Protein AF-A0A7J3WUF8-F1 (afdb_monomer_lite)

Structure (mmCIF, N/CA/C/O backbone):
data_AF-A0A7J3WUF8-F1
#
_entry.id   AF-A0A7J3WUF8-F1
#
loop_
_atom_site.group_PDB
_atom_site.id
_atom_site.type_symbol
_atom_site.label_atom_id
_atom_site.label_alt_id
_atom_site.label_comp_id
_atom_site.label_asym_id
_atom_site.label_entity_id
_atom_site.label_seq_id
_atom_site.pdbx_PDB_ins_code
_atom_site.Cartn_x
_atom_site.Cartn_y
_atom_site.Cartn_z
_atom_site.occupancy
_atom_site.B_iso_or_equiv
_atom_site.auth_seq_id
_atom_site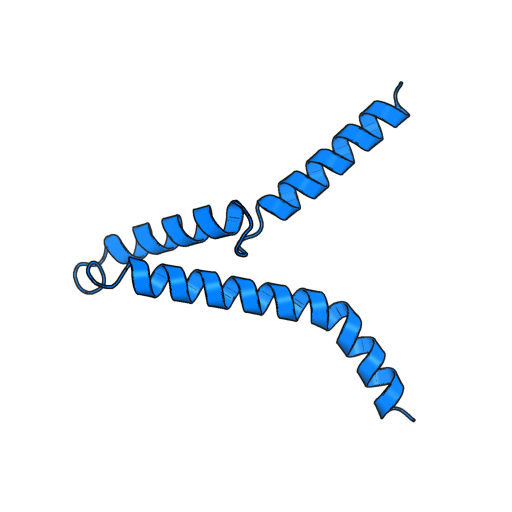.auth_comp_id
_atom_site.auth_asym_id
_atom_site.auth_atom_id
_atom_site.pdbx_PDB_model_num
ATOM 1 N N . MET A 1 1 ? 31.768 -1.340 -8.563 1.00 83.44 1 MET A N 1
ATOM 2 C CA . MET A 1 1 ? 31.289 -0.642 -7.349 1.00 83.44 1 MET A CA 1
ATOM 3 C C . MET A 1 1 ? 30.038 0.192 -7.624 1.00 83.44 1 MET A C 1
ATOM 5 O O . MET A 1 1 ? 28.993 -0.138 -7.086 1.00 83.44 1 MET A O 1
ATOM 9 N N . TYR A 1 2 ? 30.093 1.192 -8.514 1.00 92.56 2 TYR A N 1
ATOM 10 C CA . TYR A 1 2 ? 28.954 2.082 -8.814 1.00 92.56 2 TYR A CA 1
ATOM 11 C C . TYR A 1 2 ? 27.690 1.366 -9.306 1.00 92.56 2 TYR A C 1
ATOM 13 O O . TYR A 1 2 ? 26.616 1.610 -8.771 1.00 92.56 2 TYR A O 1
ATOM 21 N N . ASN A 1 3 ? 27.822 0.418 -10.241 1.00 95.81 3 ASN A N 1
ATOM 22 C CA . ASN A 1 3 ? 26.679 -0.383 -10.697 1.00 95.81 3 ASN A CA 1
ATOM 23 C C . ASN A 1 3 ? 26.012 -1.152 -9.549 1.00 95.81 3 ASN A C 1
ATOM 25 O O . ASN A 1 3 ? 24.795 -1.266 -9.510 1.00 95.81 3 ASN A O 1
ATOM 29 N N . LEU A 1 4 ? 26.795 -1.649 -8.590 1.00 97.50 4 LEU A N 1
ATOM 30 C CA . LEU A 1 4 ? 26.267 -2.420 -7.468 1.00 97.50 4 LEU A CA 1
ATOM 31 C C . LEU A 1 4 ? 25.445 -1.528 -6.526 1.00 97.50 4 LEU A C 1
ATOM 33 O O . LEU A 1 4 ? 24.332 -1.888 -6.162 1.00 97.50 4 LEU A O 1
ATOM 37 N N . LEU A 1 5 ? 25.956 -0.334 -6.203 1.00 96.94 5 LEU A N 1
ATOM 38 C CA . LEU A 1 5 ? 25.228 0.667 -5.413 1.00 96.94 5 LEU A CA 1
ATOM 39 C C . LEU A 1 5 ? 23.959 1.144 -6.123 1.00 96.94 5 LEU A C 1
ATOM 41 O O . LEU A 1 5 ? 22.916 1.257 -5.487 1.00 96.94 5 LEU A O 1
ATOM 45 N N . TYR A 1 6 ? 24.039 1.373 -7.437 1.00 97.12 6 TYR A N 1
ATOM 46 C CA . TYR A 1 6 ? 22.889 1.740 -8.259 1.00 97.12 6 TYR A CA 1
ATOM 47 C C . TYR A 1 6 ? 21.776 0.690 -8.153 1.00 97.12 6 TYR A C 1
ATOM 49 O O . TYR A 1 6 ? 20.638 1.025 -7.828 1.00 97.12 6 TYR A O 1
ATOM 57 N N . TRP A 1 7 ? 22.108 -0.587 -8.356 1.00 97.31 7 TRP A N 1
ATOM 58 C CA . TRP A 1 7 ? 21.126 -1.666 -8.285 1.00 97.31 7 TRP A CA 1
ATOM 59 C C . TRP A 1 7 ? 20.580 -1.876 -6.874 1.00 97.31 7 TRP A C 1
ATOM 61 O O . TRP A 1 7 ? 19.372 -2.020 -6.717 1.00 97.31 7 TRP A O 1
ATOM 71 N N . ILE A 1 8 ? 21.428 -1.837 -5.841 1.00 97.88 8 ILE A N 1
ATOM 72 C CA . ILE A 1 8 ? 20.979 -1.954 -4.445 1.00 97.88 8 ILE A CA 1
ATOM 73 C C . ILE A 1 8 ? 19.998 -0.833 -4.099 1.00 97.88 8 ILE A C 1
ATOM 75 O O . ILE A 1 8 ? 18.956 -1.106 -3.504 1.00 97.88 8 ILE A O 1
ATOM 79 N N . PHE A 1 9 ? 20.303 0.407 -4.483 1.00 97.56 9 PHE A N 1
ATOM 80 C CA . PHE A 1 9 ? 19.430 1.547 -4.230 1.00 97.56 9 PHE A CA 1
ATOM 81 C C . PHE A 1 9 ? 18.064 1.359 -4.893 1.00 97.56 9 PHE A C 1
ATOM 83 O O . PHE A 1 9 ? 17.043 1.388 -4.208 1.00 97.56 9 PHE A O 1
ATOM 90 N N . TRP A 1 10 ? 18.035 1.109 -6.204 1.00 98.00 10 TRP A N 1
ATOM 91 C CA . TRP A 1 10 ? 16.773 1.006 -6.938 1.00 98.00 10 TRP A CA 1
ATOM 92 C C . TRP A 1 10 ? 15.941 -0.210 -6.537 1.00 98.00 10 TRP A C 1
ATOM 94 O O . TRP A 1 10 ? 14.720 -0.100 -6.461 1.00 98.00 10 TRP A O 1
ATOM 104 N N . LEU A 1 11 ? 16.575 -1.341 -6.213 1.00 97.69 11 LEU A N 1
ATOM 105 C CA . LEU A 1 11 ? 15.865 -2.516 -5.706 1.00 97.69 11 LEU A CA 1
ATOM 106 C C . LEU A 1 11 ? 15.229 -2.244 -4.340 1.00 97.69 11 LEU A C 1
ATOM 108 O O . LEU A 1 11 ? 14.048 -2.528 -4.159 1.00 97.69 11 LEU A O 1
ATOM 112 N N . ASN A 1 12 ? 15.967 -1.646 -3.399 1.00 97.31 12 ASN A N 1
ATOM 113 C CA . ASN A 1 12 ? 15.407 -1.292 -2.091 1.00 97.31 12 ASN A CA 1
ATOM 114 C C . ASN A 1 12 ? 14.301 -0.244 -2.216 1.00 97.31 12 ASN A C 1
ATOM 116 O O . ASN A 1 12 ? 13.285 -0.342 -1.535 1.00 97.31 12 ASN A O 1
ATOM 120 N N . PHE A 1 13 ? 14.465 0.728 -3.111 1.00 97.94 13 PHE A N 1
ATOM 121 C CA . PHE A 1 13 ? 13.446 1.736 -3.369 1.00 97.94 13 PHE A CA 1
ATOM 122 C C . PHE A 1 13 ? 12.161 1.119 -3.939 1.00 97.94 13 PHE A C 1
ATOM 124 O O . PHE A 1 13 ? 11.063 1.433 -3.474 1.00 97.94 13 PHE A O 1
ATOM 131 N N . ALA A 1 14 ? 12.286 0.202 -4.901 1.00 97.12 14 ALA A N 1
ATOM 132 C CA . ALA A 1 14 ? 11.152 -0.506 -5.483 1.00 97.12 14 ALA A CA 1
ATOM 133 C C . ALA A 1 14 ? 10.433 -1.382 -4.444 1.00 97.12 14 ALA A C 1
ATOM 135 O O . ALA A 1 14 ? 9.216 -1.278 -4.299 1.00 97.12 14 ALA A O 1
ATOM 136 N N . VAL A 1 15 ? 11.175 -2.191 -3.677 1.00 96.88 15 VAL A N 1
ATOM 137 C CA . VAL A 1 15 ? 10.609 -3.051 -2.620 1.00 96.88 15 VAL A CA 1
ATOM 138 C C . VAL A 1 15 ? 9.979 -2.217 -1.504 1.00 96.88 15 VAL A C 1
ATOM 140 O O . VAL A 1 15 ? 8.875 -2.524 -1.061 1.00 96.88 15 VAL A O 1
ATOM 143 N N . GLY A 1 16 ? 10.635 -1.135 -1.083 1.00 96.94 16 GLY A N 1
ATOM 144 C CA . GLY A 1 16 ? 10.117 -0.221 -0.067 1.00 96.94 16 GLY A CA 1
ATOM 145 C C . GLY A 1 16 ? 8.811 0.440 -0.501 1.00 96.94 16 GLY A C 1
ATOM 146 O O . GLY A 1 16 ? 7.844 0.455 0.256 1.00 96.94 16 GLY A O 1
ATOM 147 N N . THR A 1 17 ? 8.745 0.913 -1.748 1.00 95.75 17 THR A N 1
ATOM 148 C CA . THR A 1 17 ? 7.525 1.517 -2.304 1.00 95.75 17 THR A CA 1
ATOM 149 C C . THR A 1 17 ? 6.410 0.486 -2.449 1.00 95.75 17 THR A C 1
ATOM 151 O O . THR A 1 17 ? 5.261 0.784 -2.133 1.00 95.75 17 THR A O 1
ATOM 154 N N . PHE A 1 18 ? 6.737 -0.738 -2.875 1.00 95.19 18 PHE A N 1
ATOM 155 C CA . PHE A 1 18 ? 5.772 -1.830 -2.961 1.00 95.19 18 PHE A CA 1
ATOM 156 C C . PHE A 1 18 ? 5.190 -2.163 -1.582 1.00 95.19 18 PHE A C 1
ATOM 158 O O . PHE A 1 18 ? 3.975 -2.181 -1.435 1.00 95.19 18 PHE A O 1
ATOM 165 N N . ASN A 1 19 ? 6.024 -2.313 -0.548 1.00 95.94 19 ASN A N 1
ATOM 166 C CA . ASN A 1 19 ? 5.557 -2.576 0.819 1.00 95.94 19 ASN A CA 1
ATOM 167 C C . ASN A 1 19 ? 4.739 -1.429 1.422 1.00 95.94 19 ASN A C 1
ATOM 169 O O . ASN A 1 19 ? 3.890 -1.677 2.272 1.00 95.94 19 ASN A O 1
ATOM 173 N N . ALA A 1 20 ? 4.954 -0.190 0.981 1.00 95.81 20 ALA A N 1
ATOM 174 C CA . ALA A 1 20 ? 4.195 0.969 1.443 1.00 95.81 20 ALA A CA 1
ATOM 175 C C . ALA A 1 20 ? 2.798 1.102 0.800 1.00 95.81 20 ALA A C 1
ATOM 177 O O . ALA A 1 20 ? 2.033 1.985 1.192 1.00 95.81 20 ALA A O 1
ATOM 178 N N . LEU A 1 21 ? 2.434 0.254 -0.170 1.00 95.38 21 LEU A N 1
ATOM 179 C CA . LEU A 1 21 ? 1.106 0.292 -0.786 1.00 95.38 21 LEU A CA 1
ATOM 180 C C . LEU A 1 21 ? 0.004 -0.054 0.233 1.00 95.38 21 LEU A C 1
ATOM 182 O O . LEU A 1 21 ? 0.195 -0.945 1.064 1.00 95.38 21 LEU A O 1
ATOM 186 N N . PRO A 1 22 ? -1.185 0.577 0.153 1.00 94.06 22 PRO A N 1
ATOM 187 C CA . PRO A 1 22 ? -2.299 0.314 1.061 1.00 94.06 22 PRO A CA 1
ATOM 188 C C . PRO A 1 22 ? -3.053 -0.969 0.665 1.00 94.06 22 PRO A C 1
ATOM 190 O O . PRO A 1 22 ? -4.256 -0.951 0.411 1.00 94.06 22 PRO A O 1
ATOM 193 N N . ALA A 1 23 ? -2.338 -2.092 0.584 1.00 96.00 23 ALA A N 1
ATOM 194 C CA . ALA A 1 23 ? -2.879 -3.400 0.238 1.00 96.00 23 ALA A CA 1
ATOM 195 C C . ALA A 1 23 ? -2.381 -4.470 1.219 1.00 96.00 23 ALA A C 1
ATOM 197 O O . ALA A 1 23 ? -1.184 -4.618 1.421 1.00 96.00 23 ALA A O 1
ATOM 198 N N . MET A 1 24 ? -3.277 -5.246 1.826 1.00 93.12 24 MET A N 1
ATOM 199 C CA . MET A 1 24 ? -2.906 -6.379 2.678 1.00 93.12 24 MET A CA 1
ATOM 200 C C . MET A 1 24 ? -2.461 -7.565 1.804 1.00 93.12 24 MET A C 1
ATOM 202 O O . MET A 1 24 ? -3.126 -7.850 0.805 1.00 93.12 24 MET A O 1
ATOM 206 N N . PRO A 1 25 ? -1.364 -8.266 2.152 1.00 91.19 25 PRO A N 1
ATOM 207 C CA . PRO A 1 25 ? -0.685 -8.289 3.455 1.00 91.19 25 PRO A CA 1
ATOM 208 C C . PRO A 1 25 ? 0.545 -7.359 3.586 1.00 91.19 25 PRO A C 1
ATOM 210 O O . PRO A 1 25 ? 1.394 -7.623 4.429 1.00 91.19 25 PRO A O 1
ATOM 213 N N . LEU A 1 26 ? 0.682 -6.313 2.766 1.00 95.19 26 LEU A N 1
ATOM 214 C CA . LEU A 1 26 ? 1.829 -5.393 2.812 1.00 95.19 26 LEU A CA 1
ATOM 215 C C . LEU A 1 26 ? 1.751 -4.472 4.039 1.00 95.19 26 LEU A C 1
ATOM 217 O O . LEU A 1 26 ? 0.659 -4.168 4.532 1.00 95.19 26 LEU A O 1
ATOM 221 N N . ASP A 1 27 ? 2.906 -3.986 4.498 1.00 95.81 27 ASP A N 1
ATOM 222 C CA . ASP A 1 27 ? 3.022 -3.125 5.685 1.00 95.81 27 ASP A CA 1
ATOM 223 C C . ASP A 1 27 ? 2.141 -1.870 5.577 1.00 95.81 27 ASP A C 1
ATOM 225 O O . ASP A 1 27 ? 1.413 -1.518 6.510 1.00 95.81 27 ASP A O 1
ATOM 229 N N . GLY A 1 28 ? 2.122 -1.236 4.403 1.00 95.56 28 GLY A N 1
ATOM 230 C CA . GLY A 1 28 ? 1.277 -0.084 4.103 1.00 95.56 28 GLY A CA 1
ATOM 231 C C . GLY A 1 28 ? -0.218 -0.386 4.217 1.00 95.56 28 GLY A C 1
ATOM 232 O O . GLY A 1 28 ? -0.986 0.488 4.611 1.00 95.56 28 GLY A O 1
ATOM 233 N N . GLY A 1 29 ? -0.643 -1.627 3.961 1.00 95.75 29 GLY A N 1
ATOM 234 C CA . GLY A 1 29 ? -2.022 -2.079 4.144 1.00 95.75 29 GLY A CA 1
ATOM 235 C C . GLY A 1 29 ? -2.446 -2.109 5.613 1.00 95.75 29 GLY A C 1
ATOM 236 O O . GLY A 1 29 ? -3.556 -1.681 5.939 1.00 95.75 29 GLY A O 1
ATOM 237 N N . TYR A 1 30 ? -1.562 -2.553 6.510 1.00 95.56 30 TYR A N 1
ATOM 238 C CA . TYR A 1 30 ? -1.824 -2.550 7.953 1.00 95.56 30 TYR A CA 1
ATOM 239 C C . TYR A 1 30 ? -1.791 -1.137 8.536 1.00 95.56 30 TYR A C 1
ATOM 241 O O . TYR A 1 30 ? -2.722 -0.760 9.248 1.00 95.56 30 TYR A O 1
ATOM 249 N N . ILE A 1 31 ? -0.797 -0.323 8.160 1.00 96.38 31 ILE A N 1
ATOM 250 C CA . ILE A 1 31 ? -0.722 1.092 8.563 1.00 96.38 31 ILE A CA 1
ATOM 251 C C . ILE A 1 31 ? -1.971 1.844 8.092 1.00 96.38 31 ILE A C 1
ATOM 253 O O . ILE A 1 31 ? -2.576 2.598 8.854 1.00 96.38 31 ILE A O 1
ATOM 257 N N . PHE A 1 32 ? -2.402 1.608 6.851 1.00 96.56 32 PHE A N 1
ATOM 258 C CA . PHE A 1 32 ? -3.618 2.202 6.312 1.00 96.56 32 PHE A CA 1
ATOM 259 C C . PHE A 1 32 ? -4.862 1.766 7.098 1.00 96.56 32 PHE A C 1
ATOM 261 O O . PHE A 1 32 ? -5.670 2.613 7.480 1.00 96.56 32 PHE A O 1
ATOM 268 N N . ARG A 1 33 ? -5.007 0.468 7.401 1.00 95.94 33 ARG A N 1
ATOM 269 C CA . ARG A 1 33 ? -6.112 -0.048 8.222 1.00 95.94 33 ARG A CA 1
ATOM 270 C C . ARG A 1 33 ? -6.157 0.628 9.588 1.00 95.94 33 ARG A C 1
ATOM 272 O O . ARG A 1 33 ? -7.229 1.043 10.021 1.00 95.94 33 ARG A O 1
ATOM 279 N N . ASP A 1 34 ? -5.017 0.748 10.254 1.00 95.81 34 ASP A N 1
ATOM 280 C CA . ASP A 1 34 ? -4.940 1.317 11.597 1.00 95.81 34 ASP A CA 1
ATOM 281 C C . ASP A 1 34 ? -5.194 2.835 11.575 1.00 95.81 34 ASP A C 1
ATOM 283 O O . ASP A 1 34 ? -5.910 3.350 12.434 1.00 95.81 34 ASP A O 1
ATOM 287 N N . GLY A 1 35 ? -4.736 3.546 10.539 1.00 95.25 35 GLY A N 1
ATOM 288 C CA . GLY A 1 35 ? -5.077 4.955 10.313 1.00 95.25 35 GLY A CA 1
ATOM 289 C C . GLY A 1 35 ? -6.575 5.174 10.073 1.00 95.25 35 GLY A C 1
ATOM 290 O O . GLY A 1 35 ? -7.188 6.060 10.673 1.00 95.25 35 GLY A O 1
ATOM 291 N N . VAL A 1 36 ? -7.201 4.322 9.255 1.00 95.06 36 VAL A N 1
ATOM 292 C CA . VAL A 1 36 ? -8.655 4.330 9.035 1.00 95.06 36 VAL A CA 1
ATOM 293 C C . VAL A 1 36 ? -9.402 4.011 10.331 1.00 95.06 36 VAL A C 1
ATOM 295 O O . VAL A 1 36 ? -10.392 4.665 10.656 1.00 95.06 36 VAL A O 1
ATOM 298 N N . ASN A 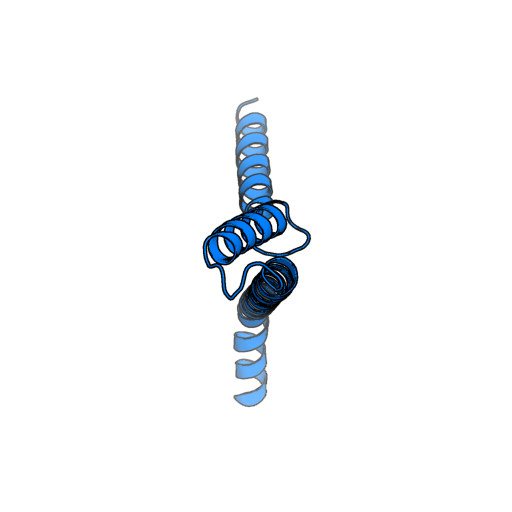1 37 ? -8.919 3.038 11.103 1.00 95.69 37 ASN A N 1
ATOM 299 C CA . ASN A 1 37 ? -9.482 2.687 12.401 1.00 95.69 37 ASN A CA 1
ATOM 300 C C . ASN A 1 37 ? -9.457 3.879 13.359 1.00 95.69 37 ASN A C 1
ATOM 302 O O . ASN A 1 37 ? -10.499 4.266 13.888 1.00 95.69 37 ASN A O 1
ATOM 306 N N . TYR A 1 38 ? -8.292 4.516 13.502 1.00 94.81 38 TYR A N 1
ATOM 307 C CA . TYR A 1 38 ? -8.134 5.714 14.311 1.00 94.81 38 TYR A CA 1
ATOM 308 C C . TYR A 1 38 ? -9.154 6.782 13.906 1.00 94.81 38 TYR A C 1
ATOM 310 O O . TYR A 1 38 ? -9.897 7.267 14.760 1.00 94.81 38 TYR A O 1
ATOM 318 N N . LEU A 1 39 ? -9.299 7.052 12.606 1.00 93.38 39 LEU A N 1
ATOM 319 C CA . LEU A 1 39 ? -10.265 8.022 12.093 1.00 93.38 39 LEU A CA 1
ATOM 320 C C . LEU A 1 39 ? -11.716 7.679 12.484 1.00 93.38 39 LEU A C 1
ATOM 322 O O . LEU A 1 39 ? -12.456 8.548 12.941 1.00 93.38 39 LEU A O 1
ATOM 326 N N . PHE A 1 40 ? -12.125 6.411 12.376 1.00 91.38 40 PHE A N 1
ATOM 327 C CA . PHE A 1 40 ? -13.467 5.965 12.778 1.00 91.38 40 PHE A CA 1
ATOM 328 C C . PHE A 1 40 ? -13.667 5.881 14.297 1.00 91.38 40 PHE A C 1
ATOM 330 O O . PHE A 1 40 ? -1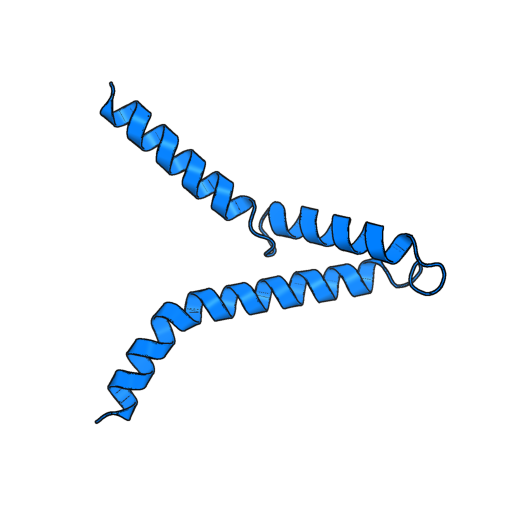4.808 5.957 14.767 1.00 91.38 40 PHE A O 1
ATOM 337 N N . SER A 1 41 ? -12.592 5.737 15.071 1.00 91.06 41 SER A N 1
ATOM 338 C CA . SER A 1 41 ? -12.623 5.685 16.537 1.00 91.06 41 SER A CA 1
ATOM 339 C C . SER A 1 41 ? -12.903 7.052 17.179 1.00 91.06 41 SER A C 1
ATOM 341 O O . SER A 1 41 ? -13.461 7.120 18.285 1.00 91.06 41 SER A O 1
ATOM 343 N N . LEU A 1 42 ? -12.585 8.134 16.453 1.00 91.06 42 LEU A N 1
ATOM 344 C CA . LEU A 1 42 ? -12.883 9.517 16.834 1.00 91.06 42 LEU A CA 1
ATOM 345 C C . LEU A 1 42 ? -14.392 9.803 16.850 1.00 91.06 42 LEU A C 1
ATOM 347 O O . LEU A 1 42 ? -14.846 10.676 17.587 1.00 91.06 42 LEU A O 1
ATOM 351 N N . PHE A 1 43 ? -15.193 9.039 16.102 1.00 91.31 43 PHE A N 1
ATOM 352 C CA . PHE A 1 43 ? -16.643 9.204 16.058 1.00 91.31 43 PHE A CA 1
ATOM 353 C C . PHE A 1 43 ? -17.346 8.272 17.072 1.00 91.31 43 PHE A C 1
ATOM 355 O O . PHE A 1 43 ? -17.265 7.043 16.957 1.00 91.31 43 PHE A O 1
ATOM 362 N N . PRO A 1 44 ? -18.127 8.809 18.035 1.00 83.31 44 PRO A N 1
ATOM 363 C CA . PRO A 1 44 ? -18.760 8.013 19.097 1.00 83.31 44 PRO A CA 1
ATOM 364 C C . PRO A 1 44 ? -19.696 6.910 18.585 1.00 83.31 44 PRO A C 1
ATOM 366 O O . PRO A 1 44 ? -19.793 5.840 19.185 1.00 83.31 44 PRO A O 1
ATOM 369 N N . ARG A 1 45 ? -20.377 7.156 17.455 1.00 84.75 45 ARG A N 1
ATOM 370 C CA . ARG A 1 45 ? -21.331 6.216 16.840 1.00 84.75 45 ARG A CA 1
ATOM 371 C C . ARG A 1 45 ? -20.653 5.008 16.193 1.00 84.75 45 ARG A C 1
ATOM 373 O O . ARG A 1 45 ? -21.242 3.930 16.162 1.00 84.75 45 ARG A O 1
ATOM 380 N N . THR A 1 46 ? -19.439 5.176 15.673 1.00 84.12 46 THR A N 1
ATOM 381 C CA . THR A 1 46 ? -18.716 4.131 14.932 1.00 84.12 46 THR A CA 1
ATOM 382 C C . THR A 1 46 ? -17.624 3.466 15.747 1.00 84.12 46 THR A C 1
ATOM 384 O O . THR A 1 46 ? -17.176 2.405 15.338 1.00 84.12 46 THR A O 1
ATOM 387 N N . ARG A 1 47 ? -17.256 3.992 16.924 1.00 83.56 47 ARG A N 1
ATOM 388 C CA . ARG A 1 47 ? -16.197 3.436 17.784 1.00 83.56 47 ARG A CA 1
ATOM 389 C C . ARG A 1 47 ? -16.303 1.920 18.003 1.00 83.56 47 ARG A C 1
ATOM 391 O O . ARG A 1 47 ? -15.321 1.217 17.830 1.00 83.56 47 ARG A O 1
ATOM 398 N N . LYS A 1 48 ? -17.498 1.391 18.305 1.00 84.81 48 LYS A N 1
ATOM 399 C CA . LYS A 1 48 ? -17.711 -0.064 18.505 1.00 84.81 48 LYS A CA 1
ATOM 400 C C . LYS A 1 48 ? -17.560 -0.902 17.226 1.00 84.81 48 LYS A C 1
ATOM 402 O O . LYS A 1 48 ? -17.453 -2.119 17.304 1.00 84.81 48 LYS A O 1
ATOM 407 N N . LYS A 1 49 ? -17.630 -0.268 16.054 1.00 91.25 49 LYS A N 1
ATOM 408 C CA . LYS A 1 49 ? -17.536 -0.900 14.730 1.00 91.25 49 LYS A CA 1
ATOM 409 C C . LYS A 1 49 ? -16.264 -0.491 13.975 1.00 91.25 49 LYS A C 1
ATOM 411 O O . LYS A 1 49 ? -16.108 -0.927 12.839 1.00 91.25 49 LYS A O 1
ATOM 416 N N . ALA A 1 50 ? -15.387 0.321 14.569 1.00 91.12 50 ALA A N 1
ATOM 417 C CA . ALA A 1 50 ? -14.252 0.939 13.887 1.00 91.12 50 ALA A CA 1
ATOM 418 C C . ALA A 1 50 ? -13.304 -0.116 13.300 1.00 91.12 50 ALA A C 1
ATOM 420 O O . ALA A 1 50 ? -13.029 -0.058 12.108 1.00 91.12 50 ALA A O 1
ATOM 421 N N . ASP A 1 51 ? -12.948 -1.148 14.071 1.00 92.19 51 ASP A N 1
ATOM 422 C CA . ASP A 1 51 ? -12.129 -2.286 13.621 1.00 92.19 51 ASP A CA 1
ATOM 423 C C . ASP A 1 51 ? -12.752 -3.050 12.443 1.00 92.19 51 ASP A C 1
ATOM 425 O O . ASP A 1 51 ? -12.082 -3.445 11.486 1.00 92.19 51 ASP A O 1
ATOM 429 N N . LYS A 1 52 ? -14.070 -3.273 12.495 1.00 93.12 52 LYS A N 1
ATOM 430 C CA . LYS A 1 52 ? -14.785 -4.001 11.439 1.00 93.12 52 LYS A CA 1
ATOM 431 C C . LYS A 1 52 ? -14.874 -3.172 10.159 1.00 93.12 52 LYS A C 1
ATOM 433 O O . LYS A 1 52 ? -14.732 -3.707 9.066 1.00 93.12 52 LYS A O 1
ATOM 438 N N . ILE A 1 53 ? -15.112 -1.869 10.289 1.00 92.69 53 ILE A N 1
ATOM 439 C CA . ILE A 1 53 ? -15.175 -0.952 9.148 1.00 92.69 53 ILE A CA 1
ATOM 440 C C . ILE A 1 53 ? -13.781 -0.786 8.544 1.00 92.69 53 ILE A C 1
ATOM 442 O O . ILE A 1 53 ? -13.635 -0.901 7.333 1.00 92.69 53 ILE A O 1
ATOM 446 N N . SER A 1 54 ? -12.752 -0.579 9.364 1.00 93.69 54 SER A N 1
ATOM 447 C CA . SER A 1 54 ? -11.380 -0.389 8.894 1.00 93.69 54 SER A CA 1
ATOM 448 C C . SER A 1 54 ? -10.840 -1.627 8.187 1.00 93.69 54 SER A C 1
ATOM 450 O O . SER A 1 54 ? -10.291 -1.504 7.096 1.00 93.69 54 SER A O 1
ATOM 452 N N . SER A 1 55 ? -11.062 -2.826 8.737 1.00 93.56 55 SER A N 1
ATOM 453 C CA . SER A 1 55 ? -10.692 -4.084 8.076 1.00 93.56 55 SER A CA 1
ATOM 454 C C . SER A 1 55 ? -11.427 -4.283 6.751 1.00 93.56 55 SER A C 1
ATOM 456 O O . SER A 1 55 ? -10.800 -4.679 5.768 1.00 93.56 55 SER A O 1
ATOM 458 N N . MET A 1 56 ? -12.722 -3.959 6.683 1.00 95.06 56 MET A N 1
ATOM 459 C CA . MET A 1 56 ? -13.497 -4.037 5.442 1.00 95.06 56 MET A CA 1
ATOM 460 C C . MET A 1 56 ? -13.000 -3.036 4.392 1.00 95.06 56 MET A C 1
ATOM 462 O O . MET A 1 56 ? -12.802 -3.417 3.242 1.00 95.06 56 MET A O 1
ATOM 466 N N . VAL A 1 57 ? -12.750 -1.784 4.783 1.00 94.38 57 VAL A N 1
ATOM 467 C CA . VAL A 1 57 ? -12.239 -0.725 3.897 1.00 94.38 57 VAL A CA 1
ATOM 468 C C . VAL A 1 57 ? -10.842 -1.069 3.385 1.00 94.38 57 VAL A C 1
ATOM 470 O O . VAL A 1 57 ? -10.607 -1.023 2.180 1.00 94.38 57 VAL A O 1
ATOM 473 N N . ALA A 1 58 ? -9.932 -1.477 4.272 1.00 95.25 58 ALA A N 1
ATOM 474 C CA . ALA A 1 58 ? -8.584 -1.887 3.891 1.00 95.25 58 ALA A CA 1
ATOM 475 C C . ALA A 1 58 ? -8.613 -3.102 2.951 1.00 95.25 58 ALA A C 1
ATOM 477 O O . ALA A 1 58 ? -7.905 -3.117 1.946 1.00 95.25 58 ALA A O 1
ATOM 478 N N . SER A 1 59 ? -9.471 -4.094 3.219 1.00 94.31 59 SER A N 1
ATOM 479 C CA . SER A 1 59 ? -9.619 -5.268 2.346 1.00 94.31 59 SER A CA 1
ATOM 480 C C . SER A 1 59 ? -10.185 -4.888 0.978 1.00 94.31 59 SER A C 1
ATOM 482 O O . SER A 1 59 ? -9.671 -5.336 -0.042 1.00 94.31 59 SER A O 1
ATOM 484 N N . ALA A 1 60 ? -11.204 -4.027 0.939 1.00 96.50 60 ALA A N 1
ATOM 485 C CA . ALA A 1 60 ? -11.798 -3.556 -0.308 1.00 96.50 60 ALA A CA 1
ATOM 486 C C . ALA A 1 60 ? -10.780 -2.798 -1.171 1.00 96.50 60 ALA A C 1
ATOM 488 O O . ALA A 1 60 ? -10.675 -3.065 -2.366 1.00 96.50 60 ALA A O 1
ATOM 489 N N . ILE A 1 61 ? -9.983 -1.912 -0.564 1.00 96.00 61 ILE A N 1
ATOM 490 C CA . ILE A 1 61 ? -8.915 -1.186 -1.263 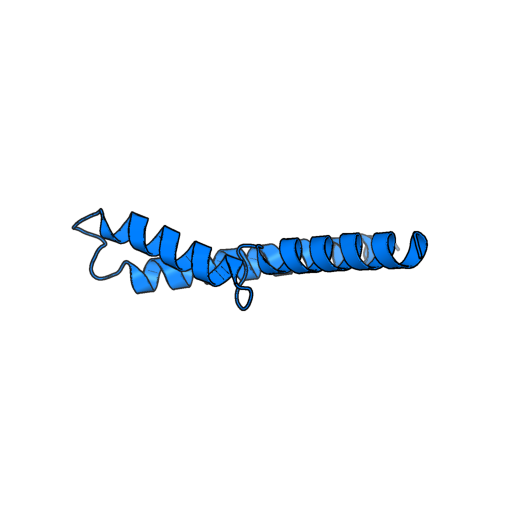1.00 96.00 61 ILE A CA 1
ATOM 491 C C . ILE A 1 61 ? -7.827 -2.149 -1.746 1.00 96.00 61 ILE A C 1
ATOM 493 O O . ILE A 1 61 ? -7.391 -2.038 -2.889 1.00 96.00 61 ILE A O 1
ATOM 497 N N . SER A 1 62 ? -7.456 -3.146 -0.938 1.00 95.25 62 SER A N 1
ATOM 498 C CA . SER A 1 62 ? -6.494 -4.184 -1.337 1.00 95.25 62 SER A CA 1
ATOM 499 C C . SER A 1 62 ? -6.961 -4.934 -2.588 1.00 95.25 62 SER A C 1
ATOM 501 O O . SER A 1 62 ? -6.208 -5.075 -3.550 1.00 95.25 62 SER A O 1
ATOM 503 N N . VAL A 1 63 ? -8.224 -5.372 -2.604 1.00 95.94 63 VAL A N 1
ATOM 504 C CA . VAL A 1 63 ? -8.828 -6.073 -3.747 1.00 95.94 63 VAL A CA 1
ATOM 505 C C . VAL A 1 63 ? -8.921 -5.155 -4.964 1.00 95.94 63 VAL A C 1
ATOM 507 O O . VAL A 1 63 ? -8.578 -5.568 -6.068 1.00 95.94 63 VAL A O 1
ATOM 510 N N . MET A 1 64 ? -9.337 -3.901 -4.781 1.00 95.94 64 MET A N 1
ATOM 511 C CA . MET A 1 64 ? -9.423 -2.924 -5.867 1.00 95.94 64 MET A CA 1
ATOM 512 C C . MET A 1 64 ? -8.053 -2.659 -6.503 1.00 95.94 64 MET A C 1
ATOM 514 O O . MET A 1 64 ? -7.943 -2.632 -7.730 1.00 95.94 64 MET A O 1
ATOM 518 N N . LEU A 1 65 ? -7.002 -2.508 -5.693 1.00 94.88 65 LEU A N 1
ATOM 519 C CA . LEU A 1 65 ? -5.630 -2.359 -6.178 1.00 94.88 65 LEU A CA 1
ATOM 520 C C . LEU A 1 65 ? -5.166 -3.606 -6.928 1.00 94.88 65 LEU A C 1
ATOM 522 O O . LEU A 1 65 ? -4.632 -3.485 -8.028 1.00 94.88 65 LEU A O 1
ATOM 526 N N . PHE A 1 66 ? -5.424 -4.795 -6.382 1.00 93.94 66 PHE A N 1
ATOM 527 C CA . PHE A 1 66 ? -5.091 -6.055 -7.040 1.00 93.94 66 PHE A CA 1
ATOM 528 C C . PHE A 1 66 ? -5.761 -6.164 -8.415 1.00 93.94 66 PHE A C 1
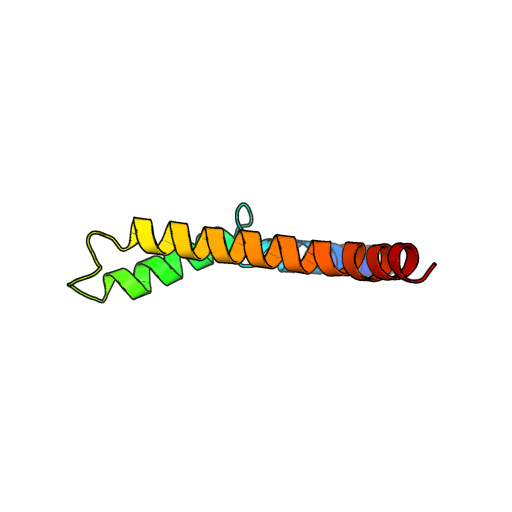ATOM 530 O O . PHE A 1 66 ? -5.086 -6.400 -9.414 1.00 93.94 66 PHE A O 1
ATOM 537 N N . ILE A 1 67 ? -7.068 -5.894 -8.49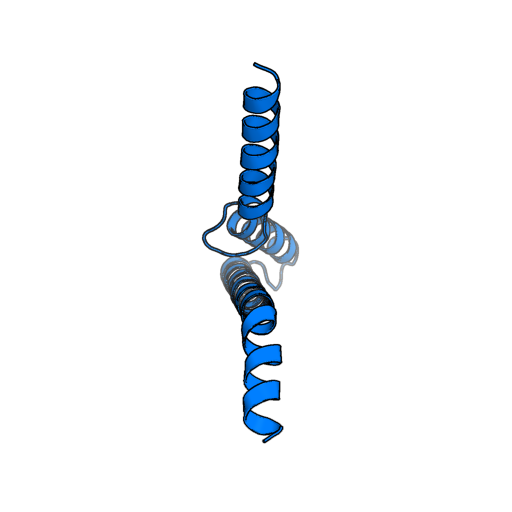3 1.00 95.19 67 ILE A N 1
ATOM 538 C CA . ILE A 1 67 ? -7.810 -5.876 -9.759 1.00 95.19 67 ILE A CA 1
ATOM 539 C C . ILE A 1 67 ? -7.216 -4.845 -10.716 1.00 95.19 67 ILE A C 1
ATOM 541 O O . ILE A 1 67 ? -7.037 -5.153 -11.887 1.00 95.19 67 ILE A O 1
ATOM 545 N N . SER A 1 68 ? -6.876 -3.648 -10.236 1.00 93.62 68 SER A N 1
ATOM 546 C CA . SER A 1 68 ? -6.316 -2.580 -11.075 1.00 93.62 68 SER A CA 1
ATOM 547 C C . SER A 1 68 ? -4.975 -2.983 -11.693 1.00 93.62 68 SER A C 1
ATOM 549 O O . SER A 1 68 ? -4.756 -2.769 -12.882 1.00 93.62 68 SER A O 1
ATOM 551 N N . VAL A 1 69 ? -4.098 -3.626 -10.915 1.00 92.62 69 VAL A N 1
ATOM 552 C CA . VAL A 1 69 ? -2.812 -4.146 -11.407 1.00 92.62 69 VAL A CA 1
ATOM 553 C C . VAL A 1 69 ? -3.031 -5.261 -12.430 1.00 92.62 69 VAL A C 1
ATOM 555 O O . VAL A 1 69 ? -2.425 -5.250 -13.499 1.00 92.62 69 VAL A O 1
ATOM 558 N N . PHE A 1 70 ? -3.933 -6.200 -12.147 1.00 92.88 70 PHE A N 1
ATOM 559 C CA . PHE A 1 70 ? -4.252 -7.293 -13.068 1.00 92.88 70 PHE A CA 1
ATOM 560 C C . PHE A 1 70 ? -4.935 -6.805 -14.351 1.00 92.88 70 PHE A C 1
ATOM 562 O O . PHE A 1 70 ? -4.676 -7.334 -15.433 1.00 92.88 70 PHE A O 1
ATOM 569 N N . ALA A 1 71 ? -5.765 -5.769 -14.255 1.00 94.12 71 ALA A N 1
ATOM 570 C CA . ALA A 1 71 ? -6.467 -5.168 -15.378 1.00 94.12 71 ALA A CA 1
ATOM 571 C C . ALA A 1 71 ? -5.504 -4.610 -16.434 1.00 94.12 71 ALA A C 1
ATOM 573 O O . ALA A 1 71 ? -5.796 -4.717 -17.623 1.00 94.12 71 ALA A O 1
ATOM 574 N N . ILE A 1 72 ? -4.332 -4.103 -16.033 1.00 93.81 72 ILE A N 1
ATOM 575 C CA . ILE A 1 72 ? -3.291 -3.634 -16.965 1.00 93.81 72 ILE A CA 1
ATOM 576 C C . ILE A 1 72 ? -2.856 -4.752 -17.924 1.00 93.81 72 ILE A C 1
ATOM 578 O O . ILE A 1 72 ? -2.579 -4.490 -19.091 1.00 93.81 72 ILE A O 1
ATOM 582 N N . ILE A 1 73 ? -2.829 -6.002 -17.455 1.00 91.12 73 ILE A N 1
ATOM 583 C CA . ILE A 1 73 ? -2.442 -7.164 -18.263 1.00 91.12 73 ILE A CA 1
ATOM 584 C C . ILE A 1 73 ? -3.658 -7.750 -18.992 1.00 91.12 73 ILE A C 1
ATOM 586 O O . ILE A 1 73 ? -3.569 -8.099 -20.168 1.00 91.12 73 ILE A O 1
ATOM 590 N N . LEU A 1 74 ? -4.797 -7.863 -18.305 1.00 91.88 74 LEU A N 1
ATOM 591 C CA . LEU A 1 74 ? -5.998 -8.529 -18.817 1.00 91.88 74 LEU A CA 1
ATOM 592 C C . LEU A 1 74 ? -6.729 -7.716 -19.889 1.00 91.88 74 LEU A C 1
ATOM 594 O O . LEU A 1 74 ? -7.146 -8.292 -20.890 1.00 91.88 74 LEU A O 1
ATOM 598 N N . ILE A 1 75 ? -6.886 -6.399 -19.716 1.00 91.69 75 ILE A N 1
ATOM 599 C CA . ILE A 1 75 ? -7.675 -5.562 -20.635 1.00 91.69 75 ILE A CA 1
ATOM 600 C C . ILE A 1 75 ? -7.110 -5.588 -22.066 1.00 91.69 75 ILE A C 1
ATOM 602 O O . ILE A 1 75 ? -7.891 -5.839 -22.988 1.00 91.69 75 ILE A O 1
ATOM 606 N N . PRO A 1 76 ? -5.794 -5.390 -22.300 1.00 90.44 76 PRO A N 1
ATOM 607 C CA . PRO A 1 76 ? -5.237 -5.470 -23.649 1.00 90.44 76 PRO A CA 1
ATOM 608 C C . PRO A 1 76 ? -5.455 -6.845 -24.291 1.00 90.44 76 PRO A C 1
ATOM 610 O O . PRO A 1 76 ? -5.867 -6.925 -25.444 1.00 90.44 76 PRO A O 1
ATOM 613 N N . ARG A 1 77 ? -5.265 -7.923 -23.519 1.00 88.25 77 ARG A N 1
ATOM 614 C CA . ARG A 1 77 ? -5.407 -9.309 -23.992 1.00 88.25 77 ARG A CA 1
ATOM 615 C C . ARG A 1 77 ? -6.851 -9.673 -24.333 1.00 88.25 77 ARG A C 1
ATOM 617 O O . ARG A 1 77 ? -7.099 -10.327 -25.338 1.00 88.25 77 ARG A O 1
ATOM 624 N N . LEU A 1 78 ? -7.812 -9.237 -23.519 1.00 89.44 78 LEU A N 1
ATOM 625 C CA . LEU A 1 78 ? -9.236 -9.447 -23.789 1.00 89.44 78 LEU A CA 1
ATOM 626 C C . LEU A 1 78 ? -9.683 -8.684 -25.036 1.00 89.44 78 LEU A C 1
ATOM 628 O O . LEU A 1 78 ? -10.430 -9.227 -25.847 1.00 89.44 78 LEU A O 1
ATOM 632 N N . ARG A 1 79 ? -9.197 -7.449 -25.217 1.00 88.31 79 ARG A N 1
ATOM 633 C CA . ARG A 1 79 ? -9.475 -6.659 -26.419 1.00 88.31 79 ARG A CA 1
ATOM 634 C C . ARG A 1 79 ? -8.995 -7.375 -27.679 1.00 88.31 79 ARG A C 1
ATOM 636 O O . ARG A 1 79 ? -9.754 -7.419 -28.635 1.00 88.31 79 ARG A O 1
ATOM 643 N N . GLU A 1 80 ? -7.791 -7.949 -27.661 1.00 85.81 80 GLU A N 1
ATOM 644 C CA . GLU A 1 80 ? -7.239 -8.713 -28.792 1.00 85.81 80 GLU A CA 1
ATOM 645 C C . GLU A 1 80 ? -8.111 -9.919 -29.179 1.00 85.81 80 GLU A C 1
ATOM 647 O O . GLU A 1 80 ? -8.319 -10.155 -30.365 1.00 85.81 80 GLU A O 1
ATOM 652 N N . ILE A 1 81 ? -8.654 -10.652 -28.198 1.00 85.44 81 ILE A N 1
ATOM 653 C CA . ILE A 1 81 ? -9.509 -11.831 -28.435 1.00 85.44 81 ILE A CA 1
ATOM 654 C C . ILE A 1 81 ? -10.881 -11.435 -28.994 1.00 85.44 81 ILE A C 1
ATOM 656 O O . ILE A 1 81 ? -11.405 -12.115 -29.867 1.00 85.44 81 ILE A O 1
ATOM 660 N N . ILE A 1 82 ? -11.477 -10.359 -28.475 1.00 85.38 82 ILE A N 1
ATOM 661 C CA . ILE A 1 82 ? -12.829 -9.915 -28.856 1.00 85.38 82 ILE A CA 1
ATOM 662 C C . ILE A 1 82 ? -12.826 -9.182 -30.208 1.00 85.38 82 ILE A C 1
ATOM 664 O O . ILE A 1 82 ? -13.856 -9.114 -30.868 1.00 85.38 82 ILE A O 1
ATOM 668 N N . SER A 1 83 ? -11.691 -8.606 -30.622 1.00 76.94 83 SER A N 1
ATOM 669 C CA . SER A 1 83 ? -11.568 -7.873 -31.891 1.00 76.94 83 SER A CA 1
ATOM 670 C C . SER A 1 83 ? -11.304 -8.747 -33.130 1.00 76.94 83 SER A C 1
ATOM 672 O O . SER A 1 83 ? -10.976 -8.190 -34.177 1.00 76.94 83 SER A O 1
ATOM 674 N N . PHE A 1 84 ? -11.408 -10.073 -33.006 1.00 54.59 84 PHE A N 1
ATOM 675 C CA . PHE A 1 84 ? -11.388 -11.049 -34.106 1.00 54.59 84 PHE A CA 1
ATOM 676 C C . PHE A 1 84 ? -12.813 -11.447 -34.501 1.00 54.59 84 PHE A C 1
ATOM 678 O O . PHE A 1 84 ? -13.033 -11.665 -35.713 1.00 54.59 84 PHE A O 1
#

pLDDT: mean 92.73, std 5.92, range [54.59, 98.0]

Foldseek 3Di:
DVVVVVVVVVVCVVVVVVLLDCAPPRVVVVVQLVVQLVVQCVDPVCVVVSNVVSVVVSHVSNVVVVCVVVCVVVVVVVCVVVVD

Sequence (84 aa):
MYNLLYWIFWLNFAVGTFNALPAMPLDGGYIFRDGVNYLFSLFPRTRKKADKISSMVASAISVMLFISVFAIILIPRLREIISF

Radius of gyration: 18.68 Å; chains: 1; bounding box: 53×21×53 Å

Secondary structure (DSSP, 8-state):
-HHHHHHHHHHHHHHHHHHTSS-TTSHHHHHHHHHHHHHHHTSTTTGGGHHHHHHHHHHHHHHHHHHHHHHHHHHHHHHHHHT-